Protein AF-A0A0F9RAJ8-F1 (afdb_monomer)

Solvent-accessible surface area (backbone atoms only — not comparable to full-atom values): 4876 Å² total; per-residue (Å²): 117,64,59,68,62,54,12,50,50,44,19,51,52,24,43,44,52,36,65,38,74,87,34,44,69,58,40,61,72,30,47,87,40,74,65,57,23,52,35,41,64,28,36,67,56,33,26,54,66,50,20,52,59,48,22,70,76,55,46,59,103,42,70,68,59,22,52,52,46,21,55,53,27,32,52,50,13,45,50,51,39,51,52,51,52,53,52,52,54,55,63,77,76,108

Mean predicted aligned error: 4.42 Å

Sequence (94 aa):
MNLIIVSLAIATFSTTICLSSLFRPIRVLLEPVPVLGKLSRCPYCLNHYLAIPASCIFGVDNLIYTIVNAFAIVAMASIFGYMLLKYLDLLENV

Radius of gyration: 14.37 Å; Cα contacts (8 Å, |Δi|>4): 91; chains: 1; bounding box: 46×17×35 Å

Organism: NCBI:txid412755

Structure (mmCIF, N/CA/C/O backbone):
data_AF-A0A0F9RAJ8-F1
#
_entry.id   AF-A0A0F9RAJ8-F1
#
loop_
_atom_site.group_PDB
_atom_site.id
_atom_site.type_symbol
_atom_site.label_atom_id
_atom_site.label_alt_id
_atom_site.label_comp_id
_atom_site.label_asym_id
_atom_site.label_entity_id
_atom_site.label_seq_id
_atom_site.pdbx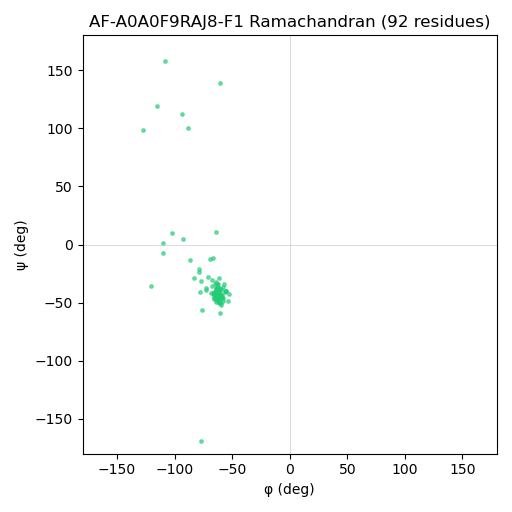_PDB_ins_code
_atom_site.Cartn_x
_atom_site.Cartn_y
_atom_site.Cartn_z
_atom_site.occupancy
_atom_site.B_iso_or_equiv
_atom_site.auth_seq_id
_atom_site.auth_comp_id
_atom_site.auth_asym_id
_atom_site.auth_atom_id
_atom_site.pdbx_PDB_model_num
ATOM 1 N N . MET A 1 1 ? 5.853 -8.130 -15.805 1.00 71.19 1 MET A N 1
ATOM 2 C CA . MET A 1 1 ? 4.977 -7.828 -14.650 1.00 71.19 1 MET A CA 1
ATOM 3 C C . MET A 1 1 ? 3.617 -7.361 -15.150 1.00 71.19 1 MET A C 1
ATOM 5 O O . MET A 1 1 ? 3.581 -6.483 -16.001 1.00 71.19 1 MET A O 1
ATOM 9 N N . ASN A 1 2 ? 2.513 -7.922 -14.643 1.00 87.56 2 ASN A N 1
ATOM 10 C CA . ASN A 1 2 ? 1.178 -7.395 -14.937 1.00 87.56 2 ASN A CA 1
ATOM 11 C C . ASN A 1 2 ? 0.827 -6.307 -13.909 1.00 87.56 2 ASN A C 1
ATOM 13 O O . ASN A 1 2 ? 0.467 -6.617 -12.773 1.00 87.56 2 ASN A O 1
ATOM 17 N N . LEU A 1 3 ? 0.971 -5.041 -14.311 1.00 87.12 3 LEU A N 1
ATOM 18 C CA . LEU A 1 3 ? 0.775 -3.876 -13.441 1.00 87.12 3 LEU A CA 1
ATOM 19 C C . LEU A 1 3 ? -0.624 -3.847 -12.811 1.00 87.12 3 LEU A C 1
ATOM 21 O O . LEU A 1 3 ? -0.761 -3.452 -11.659 1.00 87.12 3 LEU A O 1
ATOM 25 N N . ILE A 1 4 ? -1.647 -4.318 -13.529 1.00 92.19 4 ILE A N 1
ATOM 26 C CA . ILE A 1 4 ? -3.032 -4.340 -13.041 1.00 92.19 4 ILE A CA 1
ATOM 27 C C . ILE A 1 4 ? -3.146 -5.246 -11.813 1.00 92.19 4 ILE A C 1
ATOM 29 O O . ILE A 1 4 ? -3.698 -4.837 -10.794 1.00 92.19 4 ILE A O 1
ATOM 33 N N . ILE A 1 5 ? -2.583 -6.455 -11.890 1.00 92.75 5 ILE A N 1
ATOM 34 C CA . ILE A 1 5 ? -2.630 -7.434 -10.795 1.00 92.75 5 ILE A CA 1
ATOM 35 C C . ILE A 1 5 ? -1.875 -6.902 -9.574 1.00 92.75 5 ILE A C 1
ATOM 37 O O . ILE A 1 5 ? -2.384 -6.979 -8.457 1.00 92.75 5 ILE A O 1
ATOM 41 N N . VAL A 1 6 ? -0.690 -6.319 -9.780 1.00 93.12 6 VAL A N 1
ATOM 42 C CA . VAL A 1 6 ? 0.121 -5.762 -8.685 1.00 93.12 6 VAL A CA 1
ATOM 43 C C . VAL A 1 6 ? -0.593 -4.589 -8.014 1.00 93.12 6 VAL A C 1
ATOM 45 O O . VAL A 1 6 ? -0.681 -4.545 -6.789 1.00 93.12 6 VAL A O 1
ATOM 48 N N . SER A 1 7 ? -1.165 -3.671 -8.791 1.00 94.69 7 SER A N 1
ATOM 49 C CA . SER A 1 7 ? -1.936 -2.548 -8.254 1.00 94.69 7 SER A CA 1
ATOM 50 C C . SER A 1 7 ? -3.185 -2.987 -7.509 1.00 94.69 7 SER A C 1
ATOM 52 O O . SER A 1 7 ? -3.490 -2.416 -6.465 1.00 94.69 7 SER A O 1
ATOM 54 N N . LEU A 1 8 ? -3.897 -3.999 -8.006 1.00 94.31 8 LEU A N 1
ATOM 55 C CA . LEU A 1 8 ? -5.073 -4.536 -7.330 1.00 94.31 8 LEU A CA 1
ATOM 56 C C . LEU A 1 8 ? -4.695 -5.206 -6.006 1.00 94.31 8 LEU A C 1
ATOM 58 O O . LEU A 1 8 ? -5.356 -4.978 -4.992 1.00 94.31 8 LEU A O 1
ATOM 62 N N . ALA A 1 9 ? -3.610 -5.983 -5.994 1.00 94.00 9 ALA A N 1
ATOM 63 C CA . ALA A 1 9 ? -3.080 -6.583 -4.778 1.00 94.00 9 ALA A CA 1
ATOM 64 C C . ALA A 1 9 ? -2.702 -5.501 -3.758 1.00 94.00 9 ALA A C 1
ATOM 66 O O . ALA A 1 9 ? -3.171 -5.549 -2.625 1.00 94.00 9 ALA A O 1
ATOM 67 N N . ILE A 1 10 ? -1.934 -4.485 -4.164 1.00 95.12 10 ILE A N 1
ATOM 68 C CA . ILE A 1 10 ? -1.535 -3.379 -3.281 1.00 95.12 10 ILE A CA 1
ATOM 69 C C . ILE A 1 10 ? -2.757 -2.623 -2.756 1.00 95.12 10 ILE A C 1
ATOM 71 O O . ILE A 1 10 ? -2.847 -2.392 -1.555 1.00 95.12 10 ILE A O 1
ATOM 75 N N . ALA A 1 11 ? -3.731 -2.302 -3.611 1.00 95.06 11 ALA A N 1
ATOM 76 C CA . ALA A 1 11 ? -4.964 -1.645 -3.186 1.00 95.06 11 ALA A CA 1
ATOM 77 C C . ALA A 1 11 ? -5.719 -2.476 -2.141 1.00 95.06 11 ALA A C 1
ATOM 79 O O . ALA A 1 11 ? -6.144 -1.946 -1.114 1.00 95.06 11 ALA A O 1
ATOM 80 N N . THR A 1 12 ? -5.849 -3.782 -2.381 1.00 93.38 12 THR A N 1
ATOM 81 C CA . THR A 1 12 ? -6.547 -4.719 -1.492 1.00 93.38 12 THR A CA 1
ATOM 82 C C . THR A 1 12 ? -5.823 -4.851 -0.156 1.00 93.38 12 THR A C 1
ATOM 84 O O . THR A 1 12 ? -6.446 -4.729 0.895 1.00 93.38 12 THR A O 1
ATOM 87 N N . PHE A 1 13 ? -4.501 -5.037 -0.166 1.00 93.50 13 PHE A N 1
ATOM 88 C CA . PHE A 1 13 ? -3.699 -5.109 1.055 1.00 93.50 13 PHE A CA 1
ATOM 89 C C . PHE A 1 13 ? -3.773 -3.811 1.854 1.00 93.50 13 PHE A C 1
ATOM 91 O O . PHE A 1 13 ? -4.055 -3.848 3.052 1.00 93.50 13 PHE A O 1
ATOM 98 N N . SER A 1 14 ? -3.577 -2.664 1.203 1.00 94.81 14 SER A N 1
ATOM 99 C CA . SER A 1 14 ? -3.594 -1.371 1.880 1.00 94.81 14 SER A CA 1
ATOM 100 C C . SER A 1 14 ? -4.954 -1.061 2.493 1.00 94.81 14 SER A C 1
ATOM 102 O O . SER A 1 14 ? -5.030 -0.661 3.651 1.00 94.81 14 SER A O 1
ATOM 104 N N . THR A 1 15 ? -6.043 -1.276 1.751 1.00 92.31 15 THR A N 1
ATOM 105 C CA . THR A 1 15 ? -7.404 -1.068 2.272 1.00 92.31 15 THR A CA 1
ATOM 106 C C . THR A 1 15 ? -7.722 -2.037 3.407 1.00 92.31 15 THR A C 1
ATOM 108 O O . THR A 1 15 ? -8.223 -1.607 4.443 1.00 92.31 15 THR A O 1
ATOM 111 N N . THR A 1 16 ? -7.350 -3.312 3.276 1.00 92.06 16 THR A N 1
ATOM 112 C CA . THR A 1 16 ? -7.571 -4.322 4.320 1.00 92.06 16 THR A CA 1
ATOM 113 C C . THR A 1 16 ? -6.838 -3.960 5.608 1.00 92.06 16 THR A C 1
ATOM 115 O O . THR A 1 16 ? -7.461 -3.918 6.667 1.00 92.06 16 THR A O 1
ATOM 118 N N . ILE A 1 17 ? -5.543 -3.639 5.538 1.00 92.25 17 ILE A N 1
ATOM 119 C CA . ILE A 1 17 ? -4.750 -3.259 6.716 1.00 92.25 17 ILE A CA 1
ATOM 120 C C . ILE A 1 17 ? -5.317 -1.991 7.361 1.00 92.25 17 ILE A C 1
ATOM 122 O O . ILE A 1 17 ? -5.446 -1.912 8.585 1.00 92.25 17 ILE A O 1
ATOM 126 N N . CYS A 1 18 ? -5.671 -0.997 6.545 1.00 91.81 18 CYS A N 1
ATOM 127 C CA . CYS A 1 18 ? -6.077 0.306 7.049 1.00 91.81 18 CYS A CA 1
ATOM 128 C C . CYS A 1 18 ? -7.511 0.370 7.560 1.00 91.81 18 CYS A C 1
ATOM 130 O O . CYS A 1 18 ? -7.790 1.255 8.366 1.00 91.81 18 CYS A O 1
ATOM 132 N N . LEU A 1 19 ? -8.412 -0.509 7.116 1.00 89.62 19 LEU A N 1
ATOM 133 C CA . LEU A 1 19 ? -9.846 -0.386 7.401 1.00 89.62 19 LEU A CA 1
ATOM 134 C C . LEU A 1 19 ? -10.409 -1.584 8.157 1.00 89.62 19 LEU A C 1
ATOM 136 O O . LEU A 1 19 ? -11.232 -1.389 9.051 1.00 89.62 19 LEU A O 1
ATOM 140 N N . SER A 1 20 ? -9.924 -2.798 7.887 1.00 90.94 20 SER A N 1
ATOM 141 C CA . SER A 1 20 ? -10.465 -4.004 8.514 1.00 90.94 20 SER A CA 1
ATOM 142 C C . SER A 1 20 ? -10.327 -3.972 10.039 1.00 90.94 20 SER A C 1
ATOM 144 O O . SER A 1 20 ? -9.296 -3.577 10.603 1.00 90.94 20 SER A O 1
ATOM 146 N N . SER A 1 21 ? -11.374 -4.433 10.724 1.00 91.00 21 SER A N 1
ATOM 147 C CA . SER A 1 21 ? -11.388 -4.613 12.177 1.00 91.00 21 SER A CA 1
ATOM 148 C C . SER A 1 21 ? -10.333 -5.622 12.639 1.00 91.00 21 SER A C 1
ATOM 150 O O . SER A 1 21 ? -9.768 -5.450 13.718 1.00 91.00 21 SER A O 1
ATOM 152 N N . LEU A 1 22 ? -9.987 -6.596 11.787 1.00 92.75 22 LEU A N 1
ATOM 153 C CA . LEU A 1 22 ? -8.967 -7.610 12.056 1.00 92.75 22 LEU A CA 1
ATOM 154 C C . LEU A 1 22 ? -7.593 -6.992 12.362 1.00 92.75 22 LEU A C 1
ATOM 156 O O . LEU A 1 22 ? -6.878 -7.465 13.240 1.00 92.75 22 LEU A O 1
ATOM 160 N N . PHE A 1 23 ? -7.243 -5.895 11.685 1.00 92.38 23 PHE A N 1
ATOM 161 C CA . PHE A 1 23 ? -5.955 -5.212 11.842 1.00 92.38 23 PHE A CA 1
ATOM 162 C C . PHE A 1 23 ? -5.987 -4.076 12.875 1.00 92.38 23 PHE A C 1
ATOM 164 O O . PHE A 1 23 ? -4.991 -3.379 13.068 1.00 92.38 23 PHE A O 1
ATOM 171 N N . ARG A 1 24 ? -7.106 -3.875 13.585 1.00 91.88 24 ARG A N 1
ATOM 172 C CA . ARG A 1 24 ? -7.215 -2.874 14.659 1.00 91.88 24 ARG A CA 1
ATOM 173 C C . ARG A 1 24 ? -6.126 -2.993 15.743 1.00 91.88 24 ARG A C 1
ATOM 175 O O . ARG A 1 24 ? -5.533 -1.957 16.035 1.00 91.88 24 ARG A O 1
ATOM 182 N N . PRO A 1 25 ? -5.813 -4.173 16.324 1.00 92.94 25 PRO A N 1
ATOM 183 C CA . PRO A 1 25 ? -4.784 -4.262 17.365 1.00 92.94 25 PRO A CA 1
ATOM 184 C C . PRO A 1 25 ? -3.403 -3.834 16.855 1.00 92.94 25 PRO A C 1
ATOM 186 O O . PRO A 1 25 ? -2.676 -3.134 17.555 1.00 92.94 25 PRO A O 1
ATOM 189 N N . ILE A 1 26 ? -3.077 -4.168 15.604 1.00 90.81 26 ILE A N 1
ATOM 190 C CA . ILE A 1 26 ? -1.823 -3.759 14.961 1.00 90.81 26 ILE A CA 1
ATOM 191 C C . ILE A 1 26 ? -1.793 -2.237 14.768 1.00 90.81 26 ILE A C 1
ATOM 193 O O . ILE A 1 26 ? -0.801 -1.598 15.101 1.00 90.81 26 ILE A O 1
ATOM 197 N N . ARG A 1 27 ? -2.890 -1.628 14.297 1.00 92.12 27 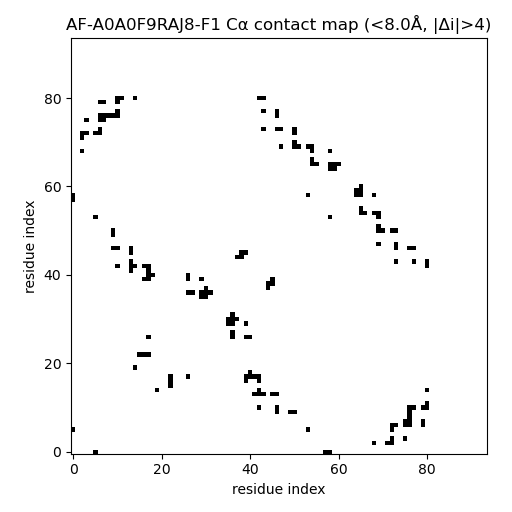ARG A N 1
ATOM 198 C CA . ARG A 1 27 ? -2.990 -0.166 14.133 1.00 92.12 27 ARG A CA 1
ATOM 199 C C . ARG A 1 27 ? -2.807 0.592 15.452 1.00 92.12 27 ARG A C 1
ATOM 201 O O . ARG A 1 27 ? -2.175 1.642 15.454 1.00 92.12 27 ARG A O 1
ATOM 208 N N . VAL A 1 28 ? -3.338 0.066 16.557 1.00 92.81 28 VAL A N 1
ATOM 209 C CA . VAL A 1 28 ? -3.159 0.650 17.901 1.00 92.81 28 VAL A CA 1
ATOM 210 C C . VAL A 1 28 ? -1.707 0.513 18.367 1.00 92.81 28 VAL A C 1
ATOM 212 O O . VAL A 1 28 ? -1.137 1.472 18.873 1.00 92.81 28 VAL A O 1
ATOM 215 N N . LEU A 1 29 ? -1.075 -0.642 18.136 1.00 93.69 29 LEU A N 1
ATOM 216 C CA . LEU A 1 29 ? 0.334 -0.857 18.481 1.00 93.69 29 LEU A CA 1
ATOM 217 C C . LEU A 1 29 ? 1.282 0.076 17.707 1.00 93.69 29 LEU A C 1
ATOM 219 O O . LEU A 1 29 ? 2.314 0.483 18.234 1.00 93.69 29 LEU A O 1
ATOM 223 N N . LEU A 1 30 ? 0.939 0.413 16.460 1.00 91.94 30 LEU A N 1
ATOM 224 C CA . LEU A 1 30 ? 1.744 1.269 15.583 1.00 91.94 30 LEU A CA 1
ATOM 225 C C . LEU A 1 30 ? 1.482 2.771 15.762 1.00 91.94 30 LEU A C 1
ATOM 227 O O . LEU A 1 30 ? 2.273 3.581 15.283 1.00 91.94 30 LEU A O 1
ATOM 231 N N . GLU A 1 31 ? 0.407 3.156 16.453 1.00 91.06 31 GLU A N 1
ATOM 232 C CA . GLU A 1 31 ? 0.035 4.551 16.709 1.00 91.06 31 GLU A CA 1
ATOM 233 C C . GLU A 1 31 ? 1.140 5.430 17.330 1.00 91.06 31 GLU A C 1
ATOM 235 O O . GLU A 1 31 ? 1.313 6.550 16.843 1.00 91.06 31 GLU A O 1
ATOM 240 N N . PRO A 1 32 ? 1.931 4.979 18.328 1.00 93.44 32 PRO A N 1
ATOM 241 C CA . PRO A 1 32 ? 2.988 5.810 18.909 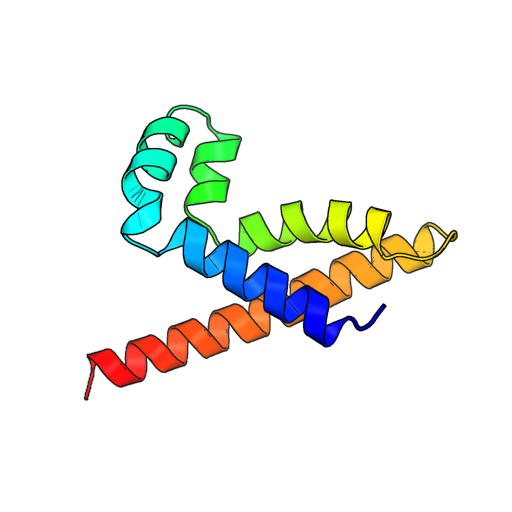1.00 93.44 32 PRO A CA 1
ATOM 242 C C . PRO A 1 32 ? 4.168 6.061 17.959 1.00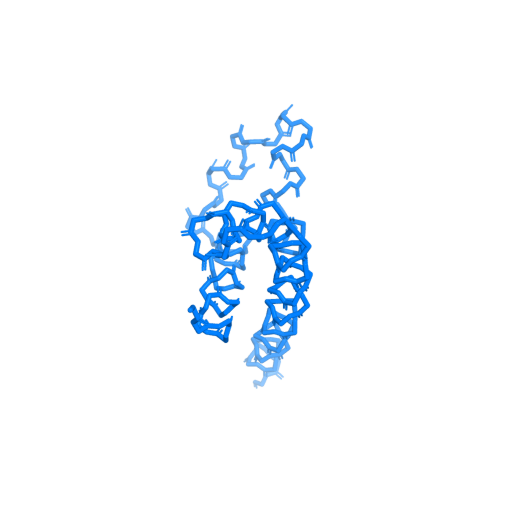 93.44 32 PRO A C 1
ATOM 244 O O . PRO A 1 32 ? 4.994 6.928 18.236 1.00 93.44 32 PRO A O 1
ATOM 247 N N . VAL A 1 33 ? 4.272 5.330 16.842 1.00 92.50 33 VAL A N 1
ATOM 248 C CA . VAL A 1 33 ? 5.335 5.534 15.853 1.00 92.50 33 VAL A CA 1
ATOM 249 C C . VAL A 1 33 ? 4.822 6.482 14.760 1.00 92.50 33 VAL A C 1
ATOM 251 O O . VAL A 1 33 ? 3.971 6.075 13.971 1.00 92.50 33 VAL A O 1
ATOM 254 N N . PRO A 1 34 ? 5.346 7.718 14.627 1.00 85.75 34 PRO A N 1
ATOM 255 C CA . PRO A 1 34 ? 4.724 8.763 13.802 1.00 85.75 34 PRO A CA 1
ATOM 256 C C . PRO A 1 34 ? 4.489 8.366 12.340 1.00 85.75 34 PRO A C 1
ATOM 258 O O . PRO A 1 34 ? 3.448 8.661 11.752 1.00 85.75 34 PRO A O 1
ATOM 261 N N . VAL A 1 35 ? 5.463 7.671 11.749 1.00 87.69 35 VAL A N 1
ATOM 262 C CA . VAL A 1 35 ? 5.404 7.234 10.352 1.00 87.69 35 VAL A CA 1
ATOM 263 C C . VAL A 1 35 ? 4.468 6.031 10.221 1.00 87.69 35 VAL A C 1
ATOM 265 O O . VAL A 1 35 ? 3.482 6.100 9.493 1.00 87.69 35 VAL A O 1
ATOM 268 N N . LEU A 1 36 ? 4.713 4.952 10.971 1.00 87.56 36 LEU A N 1
ATOM 269 C CA . LEU A 1 36 ? 3.934 3.711 10.872 1.00 87.56 36 LEU A CA 1
ATOM 270 C C . LEU A 1 36 ? 2.467 3.892 11.284 1.00 87.56 36 LEU A C 1
ATOM 272 O O . LEU A 1 36 ? 1.581 3.360 10.615 1.00 87.56 36 LEU A O 1
ATOM 276 N N . GLY A 1 37 ? 2.195 4.693 12.313 1.00 86.31 37 GLY A N 1
ATOM 277 C CA . GLY A 1 37 ? 0.844 5.055 12.729 1.00 86.31 37 GLY A CA 1
ATOM 278 C C . GLY A 1 37 ? 0.074 5.734 11.597 1.00 86.31 37 GLY A C 1
ATOM 279 O O . GLY A 1 37 ? -1.040 5.317 11.273 1.00 86.31 37 GLY A O 1
ATOM 280 N N . LYS A 1 38 ? 0.698 6.702 10.910 1.00 87.44 38 LYS A N 1
ATOM 281 C CA . LYS A 1 38 ? 0.097 7.387 9.756 1.00 87.44 38 LYS A CA 1
ATOM 282 C C . LYS A 1 38 ? -0.116 6.449 8.564 1.00 87.44 38 LYS A C 1
ATOM 284 O O . LYS A 1 38 ? -1.187 6.488 7.959 1.00 87.44 38 LYS A O 1
ATOM 289 N N . LEU A 1 39 ? 0.853 5.583 8.245 1.00 89.81 39 LEU A N 1
ATOM 290 C CA . LEU A 1 39 ? 0.71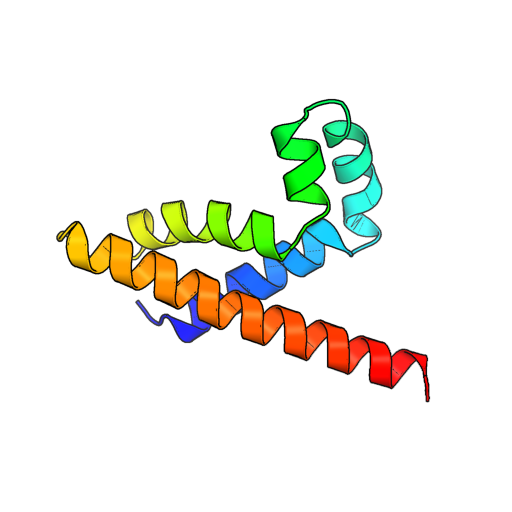4 4.592 7.165 1.00 89.81 39 LEU A CA 1
ATOM 291 C C . LEU A 1 39 ? -0.437 3.624 7.442 1.00 89.81 39 LEU A C 1
ATOM 293 O O . LEU A 1 39 ? -1.256 3.374 6.566 1.00 89.81 39 LEU A O 1
ATOM 297 N N . SER A 1 40 ? -0.530 3.120 8.672 1.00 89.62 40 SER A N 1
ATOM 298 C CA . SER A 1 40 ? -1.523 2.115 9.056 1.00 89.62 40 SER A CA 1
ATOM 299 C C . SER A 1 40 ? -2.970 2.627 9.024 1.00 89.62 40 SER A C 1
ATOM 301 O O . SER A 1 40 ? -3.900 1.829 9.077 1.00 89.62 40 SER A O 1
ATOM 303 N N . ARG A 1 41 ? -3.183 3.942 8.892 1.00 89.69 41 ARG A N 1
ATOM 304 C CA . ARG A 1 41 ? -4.506 4.588 8.824 1.00 89.69 41 ARG A CA 1
ATOM 305 C C . ARG A 1 41 ? -4.852 5.152 7.447 1.00 89.69 41 ARG A C 1
ATOM 307 O O . ARG A 1 41 ? -5.974 5.601 7.244 1.00 89.69 41 ARG A O 1
ATOM 314 N N . CYS A 1 42 ? -3.908 5.151 6.511 1.00 91.00 42 CYS A N 1
ATOM 315 C CA . CYS A 1 42 ? -4.044 5.825 5.226 1.00 91.00 42 CYS A CA 1
ATOM 316 C C . CYS A 1 42 ? -3.731 4.841 4.085 1.00 91.00 42 CYS A C 1
ATOM 318 O O . CYS A 1 42 ? -2.555 4.676 3.744 1.00 91.00 42 CYS A O 1
ATOM 320 N N . PRO A 1 43 ? -4.754 4.234 3.444 1.00 92.06 43 PRO A N 1
ATOM 321 C CA . PRO A 1 43 ? -4.546 3.289 2.345 1.00 92.06 43 PRO A CA 1
ATOM 322 C C . PRO A 1 43 ? -3.713 3.887 1.204 1.00 92.06 43 PRO A C 1
ATOM 324 O O . PRO A 1 43 ? -2.823 3.236 0.667 1.00 92.06 43 PRO A O 1
ATOM 327 N N . TYR A 1 44 ? -3.951 5.160 0.871 1.00 90.44 44 TYR A N 1
ATOM 328 C CA . TYR A 1 44 ? -3.195 5.887 -0.152 1.00 90.44 44 TYR A CA 1
ATOM 329 C C . TYR A 1 44 ? -1.709 6.027 0.203 1.00 90.44 44 TYR A C 1
ATOM 331 O O . TYR A 1 44 ? -0.833 5.817 -0.637 1.0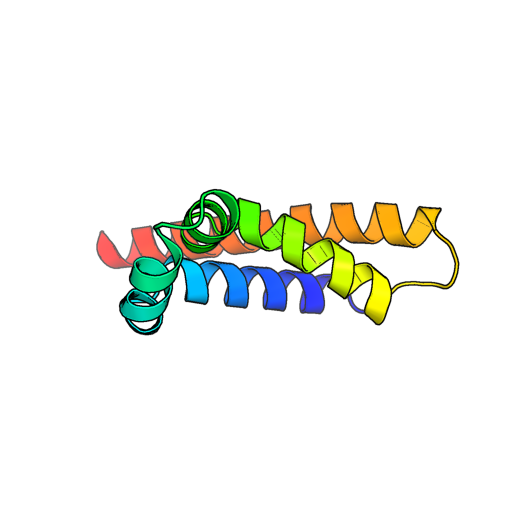0 90.44 44 TYR A O 1
ATOM 339 N N . CYS A 1 45 ? -1.418 6.354 1.462 1.00 92.06 45 CYS A N 1
ATOM 340 C CA . CYS A 1 45 ? -0.056 6.468 1.957 1.00 92.06 45 CYS A CA 1
ATOM 341 C C . CYS A 1 45 ? 0.625 5.100 1.888 1.00 92.06 45 CYS A C 1
ATOM 343 O O . CYS A 1 45 ? 1.719 4.987 1.349 1.00 92.06 45 CYS A O 1
ATOM 345 N N . LEU A 1 46 ? -0.050 4.046 2.349 1.00 92.88 46 LEU A N 1
ATOM 346 C CA . LEU A 1 46 ? 0.478 2.688 2.312 1.00 92.88 46 LEU A CA 1
ATOM 347 C C . LEU A 1 46 ? 0.731 2.198 0.872 1.00 92.88 46 LEU A C 1
ATOM 349 O O . LEU A 1 46 ? 1.775 1.600 0.622 1.00 92.88 46 LEU A O 1
ATOM 353 N N . ASN A 1 47 ? -0.119 2.560 -0.098 1.00 93.81 47 ASN A N 1
ATOM 354 C CA . ASN A 1 47 ? 0.121 2.283 -1.521 1.00 93.81 47 ASN A CA 1
ATOM 355 C C . ASN A 1 47 ? 1.465 2.845 -2.016 1.00 93.81 47 ASN A C 1
ATOM 357 O O . ASN A 1 47 ? 2.155 2.162 -2.767 1.00 93.81 47 ASN A O 1
ATOM 361 N N . HIS A 1 48 ? 1.865 4.052 -1.590 1.00 91.50 48 HIS A N 1
ATOM 362 C CA . HIS A 1 48 ? 3.154 4.646 -1.985 1.00 91.50 48 HIS A CA 1
ATOM 363 C C . HIS A 1 48 ? 4.332 3.828 -1.464 1.00 91.50 48 HIS A C 1
ATOM 365 O O . HIS A 1 48 ? 5.271 3.538 -2.204 1.00 91.50 48 HIS A O 1
ATOM 371 N N . TYR A 1 49 ? 4.261 3.424 -0.196 1.00 92.00 49 TYR A N 1
ATOM 372 C CA . TYR A 1 49 ? 5.320 2.644 0.435 1.00 92.00 49 TYR A CA 1
ATOM 373 C C . TYR A 1 49 ? 5.394 1.211 -0.089 1.00 92.00 49 TYR A C 1
ATOM 375 O O . TYR A 1 49 ? 6.480 0.645 -0.093 1.00 92.00 49 TYR A O 1
ATOM 383 N N . LEU A 1 50 ? 4.281 0.633 -0.553 1.00 92.69 50 LEU A N 1
ATOM 384 C CA . LEU A 1 50 ? 4.257 -0.701 -1.159 1.00 92.69 50 LEU A CA 1
ATOM 385 C C . LEU A 1 50 ? 4.633 -0.694 -2.647 1.00 92.69 50 LEU A C 1
ATOM 387 O O . LEU A 1 50 ? 5.197 -1.672 -3.133 1.00 92.69 50 LEU A O 1
ATOM 391 N N . ALA A 1 51 ? 4.380 0.398 -3.371 1.00 92.50 51 ALA A N 1
ATOM 392 C CA . ALA A 1 51 ? 4.710 0.494 -4.791 1.00 92.50 51 ALA A CA 1
ATOM 393 C C . ALA A 1 51 ? 6.222 0.497 -5.054 1.00 92.50 51 ALA A C 1
ATOM 395 O O . ALA A 1 51 ? 6.661 -0.095 -6.033 1.00 92.50 51 ALA A O 1
ATOM 396 N N . ILE A 1 52 ? 7.025 1.110 -4.178 1.00 87.62 52 ILE A N 1
ATOM 397 C CA . ILE A 1 52 ? 8.492 1.133 -4.308 1.00 87.62 52 ILE A CA 1
ATOM 398 C C . ILE A 1 52 ? 9.092 -0.287 -4.274 1.00 87.62 52 ILE A C 1
ATOM 400 O O . ILE A 1 52 ? 9.718 -0.678 -5.260 1.00 87.62 52 ILE A O 1
ATOM 404 N N . PRO A 1 53 ? 8.904 -1.098 -3.211 1.00 89.75 53 PRO A N 1
ATOM 405 C CA . PRO A 1 53 ? 9.436 -2.455 -3.176 1.00 89.75 53 PRO A CA 1
ATOM 406 C C . PRO A 1 53 ? 8.795 -3.350 -4.239 1.00 89.75 53 PRO A C 1
ATOM 408 O O . PRO A 1 53 ? 9.498 -4.174 -4.818 1.00 89.75 53 PRO A O 1
ATOM 411 N N . ALA A 1 54 ? 7.509 -3.171 -4.565 1.00 90.12 54 ALA A N 1
ATOM 412 C CA . ALA A 1 54 ? 6.882 -3.915 -5.656 1.00 90.12 54 ALA A CA 1
ATOM 413 C C . ALA A 1 54 ? 7.563 -3.631 -7.004 1.00 90.12 54 ALA A C 1
ATOM 415 O O . ALA A 1 54 ? 7.873 -4.563 -7.742 1.00 90.12 54 ALA A O 1
ATOM 416 N N . SER A 1 55 ? 7.874 -2.368 -7.296 1.00 88.69 55 SER A N 1
ATOM 417 C CA . SER A 1 55 ? 8.628 -1.996 -8.492 1.00 88.69 55 SER A CA 1
ATOM 418 C C . SER A 1 55 ? 10.072 -2.488 -8.462 1.00 88.69 55 SER 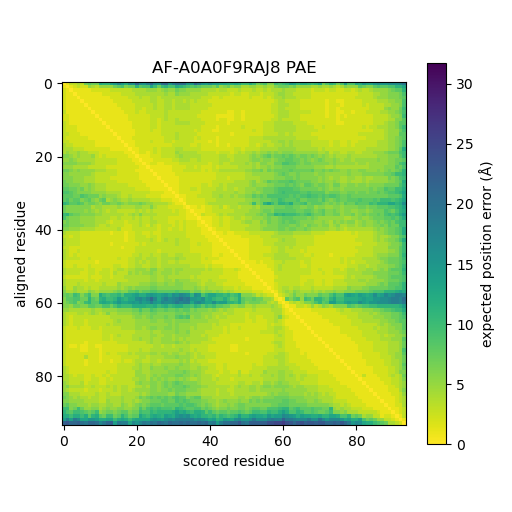A C 1
ATOM 420 O O . SER A 1 55 ? 10.603 -2.795 -9.518 1.00 88.69 55 SER A O 1
ATOM 422 N N . CYS A 1 56 ? 10.719 -2.613 -7.301 1.00 86.38 56 CYS A N 1
ATOM 423 C CA . CYS A 1 56 ? 12.065 -3.191 -7.227 1.00 86.38 56 CYS A CA 1
ATOM 424 C C . CYS A 1 56 ? 12.071 -4.713 -7.443 1.00 86.38 56 CYS A C 1
ATOM 426 O O . CYS A 1 56 ? 12.986 -5.232 -8.069 1.00 86.38 56 CYS A O 1
ATOM 428 N N . ILE A 1 57 ? 11.064 -5.429 -6.933 1.00 87.75 57 ILE A N 1
ATOM 429 C CA . ILE A 1 57 ? 10.978 -6.898 -7.029 1.00 87.75 57 ILE A CA 1
ATOM 430 C C . ILE A 1 57 ? 10.506 -7.338 -8.418 1.00 87.75 57 ILE A C 1
ATOM 432 O O . ILE A 1 57 ? 10.998 -8.321 -8.963 1.00 87.75 57 ILE A O 1
ATOM 436 N N . PHE A 1 58 ? 9.525 -6.629 -8.979 1.00 83.31 58 PHE A N 1
ATOM 437 C CA . PHE A 1 58 ? 8.855 -7.012 -10.224 1.00 83.31 58 PHE A CA 1
ATOM 438 C C . PHE A 1 58 ? 9.188 -6.090 -11.408 1.00 83.31 58 PHE A C 1
ATOM 440 O O . PHE A 1 58 ? 8.628 -6.260 -12.497 1.00 83.31 58 PHE A O 1
ATOM 447 N N . GLY A 1 59 ? 10.045 -5.090 -11.199 1.00 72.75 59 GLY A N 1
ATOM 448 C CA . GLY A 1 59 ? 10.461 -4.135 -12.220 1.00 72.75 59 GLY A CA 1
ATOM 449 C C . GLY A 1 59 ? 11.489 -4.684 -13.198 1.00 72.75 59 GLY A C 1
ATOM 450 O O . GLY A 1 59 ? 11.751 -5.880 -13.279 1.00 72.75 59 GLY A O 1
ATOM 451 N N . VAL A 1 60 ? 12.032 -3.766 -13.986 1.00 74.62 60 VAL A N 1
ATOM 452 C CA . VAL A 1 60 ? 13.009 -4.030 -15.047 1.00 74.62 60 VAL A CA 1
ATOM 453 C C . VAL A 1 60 ? 14.368 -3.507 -14.580 1.00 74.62 60 VAL A C 1
ATOM 455 O O . VAL A 1 60 ? 14.405 -2.575 -13.778 1.00 74.62 60 VAL A O 1
ATOM 458 N N . ASP A 1 61 ? 15.474 -4.003 -15.141 1.00 80.19 61 ASP A N 1
ATOM 459 C CA . ASP A 1 61 ? 16.852 -3.591 -14.788 1.00 80.19 61 ASP A CA 1
ATOM 460 C C . ASP A 1 61 ? 17.190 -2.114 -15.110 1.00 80.19 61 ASP A C 1
ATOM 462 O O . ASP A 1 61 ? 18.341 -1.685 -15.053 1.00 80.19 61 ASP A O 1
ATOM 466 N N . ASN A 1 62 ? 16.190 -1.302 -15.459 1.00 88.00 62 ASN A N 1
ATOM 467 C CA . ASN A 1 62 ? 16.330 0.107 -15.774 1.00 88.00 62 ASN A CA 1
ATOM 468 C C . ASN A 1 62 ? 15.590 0.976 -14.747 1.00 88.00 62 ASN A C 1
ATOM 470 O O . ASN A 1 62 ? 14.364 0.928 -14.622 1.00 88.00 62 ASN A O 1
ATOM 474 N N . LEU A 1 63 ? 16.354 1.836 -14.068 1.00 87.69 63 LEU A N 1
ATOM 475 C CA . LEU A 1 63 ? 15.879 2.714 -12.999 1.00 87.69 63 LEU A CA 1
ATOM 476 C C . LEU A 1 63 ? 14.708 3.616 -13.421 1.00 87.69 63 LEU A C 1
ATOM 478 O O . LEU A 1 63 ? 13.768 3.795 -12.648 1.00 87.69 63 LEU A O 1
ATOM 482 N N . ILE A 1 64 ? 14.732 4.163 -14.640 1.00 89.62 64 ILE A N 1
ATOM 483 C CA . ILE A 1 64 ? 13.674 5.059 -15.129 1.00 89.62 64 ILE A CA 1
ATOM 484 C C . ILE A 1 64 ? 12.360 4.287 -15.256 1.00 89.62 64 ILE A C 1
ATOM 486 O O . ILE A 1 64 ? 11.325 4.746 -14.774 1.00 89.62 64 ILE A O 1
ATOM 490 N N . TYR A 1 65 ? 12.400 3.086 -15.836 1.00 87.38 65 TYR A N 1
ATOM 491 C CA . TYR A 1 65 ? 11.214 2.237 -15.950 1.00 87.38 65 TYR A CA 1
ATOM 492 C C . TYR A 1 65 ? 10.682 1.807 -14.581 1.00 87.38 65 TYR A C 1
ATOM 494 O O . TYR A 1 65 ? 9.470 1.779 -14.381 1.00 87.38 65 TYR A O 1
ATOM 502 N N . THR A 1 66 ? 11.558 1.534 -13.615 1.00 88.38 66 THR A N 1
ATOM 503 C CA . THR A 1 66 ? 11.169 1.212 -12.233 1.00 88.38 66 THR A CA 1
ATOM 504 C C . THR A 1 66 ? 10.429 2.370 -11.560 1.00 88.38 66 THR A C 1
ATOM 506 O O . THR A 1 66 ? 9.391 2.152 -10.931 1.00 88.38 66 THR A O 1
ATOM 509 N N . ILE A 1 67 ? 10.899 3.607 -11.749 1.00 89.75 67 ILE A N 1
ATOM 510 C CA . ILE A 1 67 ? 10.229 4.811 -11.237 1.00 89.75 67 ILE A CA 1
ATOM 511 C C . ILE A 1 67 ? 8.855 4.987 -11.896 1.00 89.75 67 ILE A C 1
ATOM 513 O O . ILE A 1 67 ? 7.856 5.147 -11.196 1.00 89.75 67 ILE A O 1
ATOM 517 N N . VAL A 1 68 ? 8.779 4.907 -13.229 1.00 91.19 68 VAL A N 1
ATOM 518 C CA . VAL A 1 68 ? 7.511 5.035 -13.973 1.00 91.19 68 VAL A CA 1
ATOM 519 C C . VAL A 1 68 ? 6.509 3.963 -13.539 1.00 91.19 68 VAL A C 1
ATOM 521 O O . VAL A 1 68 ? 5.346 4.273 -13.279 1.00 91.19 68 VAL A O 1
ATOM 524 N N . ASN A 1 69 ? 6.962 2.718 -13.380 1.00 91.00 69 ASN A N 1
ATOM 525 C CA . ASN A 1 69 ? 6.130 1.625 -12.889 1.00 91.00 69 ASN A CA 1
ATOM 526 C C . ASN A 1 69 ? 5.626 1.886 -11.468 1.00 91.00 69 ASN A C 1
ATOM 528 O O . ASN A 1 69 ? 4.455 1.639 -11.202 1.00 91.00 69 ASN A O 1
ATOM 532 N N . ALA A 1 70 ? 6.452 2.432 -10.568 1.00 91.62 70 ALA A N 1
ATOM 533 C CA . ALA A 1 70 ? 6.009 2.771 -9.216 1.00 91.62 70 ALA A CA 1
ATOM 534 C C . ALA A 1 70 ? 4.864 3.796 -9.241 1.00 91.62 70 ALA A C 1
ATOM 536 O O . ALA A 1 70 ? 3.839 3.582 -8.595 1.00 91.62 70 ALA A O 1
ATOM 537 N N . PHE A 1 71 ? 4.983 4.858 -10.045 1.00 94.00 71 PHE A N 1
ATOM 538 C CA . PHE A 1 71 ? 3.909 5.843 -10.204 1.00 94.00 71 PHE A CA 1
ATOM 539 C C . PHE A 1 71 ? 2.639 5.238 -10.810 1.00 94.00 71 PHE A C 1
ATOM 541 O O . PHE A 1 71 ? 1.543 5.483 -10.301 1.00 94.00 71 PHE A O 1
ATOM 548 N N . ALA A 1 72 ? 2.773 4.414 -11.852 1.00 93.81 72 ALA A N 1
ATOM 549 C CA . ALA A 1 72 ? 1.639 3.720 -12.458 1.00 93.81 72 ALA A CA 1
ATOM 550 C C . ALA A 1 72 ? 0.935 2.804 -11.443 1.00 93.81 72 ALA A C 1
ATOM 552 O O 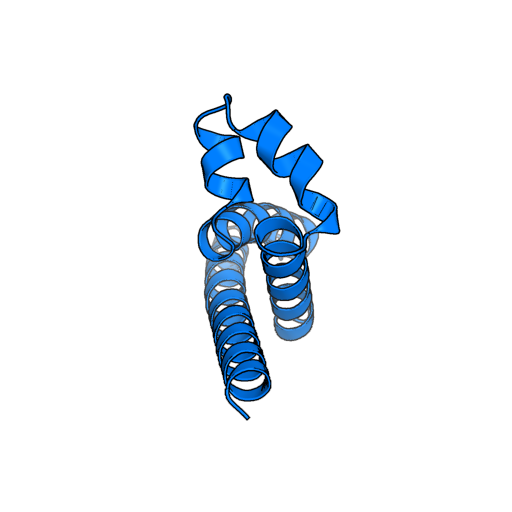. ALA A 1 72 ? -0.296 2.791 -11.359 1.00 93.81 72 ALA A O 1
ATOM 553 N N . ILE A 1 73 ? 1.714 2.089 -10.625 1.00 94.94 73 ILE A N 1
ATOM 554 C CA . ILE A 1 73 ? 1.190 1.195 -9.597 1.00 94.94 73 ILE A CA 1
ATOM 555 C C . ILE A 1 73 ? 0.388 1.975 -8.559 1.00 94.94 73 ILE A C 1
ATOM 557 O O . ILE A 1 73 ? -0.742 1.584 -8.259 1.00 94.94 73 ILE A O 1
ATOM 561 N N . VAL A 1 74 ? 0.946 3.077 -8.046 1.00 96.00 74 VAL A N 1
ATOM 562 C CA . VAL A 1 74 ? 0.284 3.961 -7.077 1.00 96.00 74 VAL A CA 1
ATOM 563 C C . VAL A 1 74 ? -1.025 4.507 -7.637 1.00 96.00 74 VAL A C 1
ATOM 565 O O . VAL A 1 74 ? -2.049 4.448 -6.953 1.00 96.00 74 VAL A O 1
ATOM 568 N N . ALA A 1 75 ? -1.008 5.025 -8.867 1.00 94.88 75 ALA A N 1
ATOM 569 C CA . ALA A 1 75 ? -2.183 5.616 -9.497 1.00 94.88 75 ALA A CA 1
ATOM 570 C C . ALA A 1 75 ? -3.324 4.595 -9.616 1.00 94.88 75 ALA A C 1
ATOM 572 O O . ALA A 1 75 ? -4.425 4.830 -9.116 1.00 94.88 75 ALA A O 1
ATOM 573 N N . MET A 1 76 ? -3.046 3.421 -10.190 1.00 95.75 76 MET A N 1
ATOM 574 C CA . MET A 1 76 ? -4.055 2.372 -10.352 1.00 95.75 76 MET A CA 1
ATOM 575 C C . MET A 1 76 ? -4.528 1.802 -9.012 1.00 95.75 76 MET A C 1
ATOM 577 O O . MET A 1 76 ? -5.727 1.617 -8.819 1.00 95.75 76 MET A O 1
ATOM 581 N N . ALA A 1 77 ? -3.622 1.580 -8.053 1.00 94.75 77 ALA A N 1
ATOM 582 C CA . ALA A 1 77 ? -3.998 1.089 -6.728 1.00 94.75 77 ALA A CA 1
ATOM 583 C C . ALA A 1 77 ? -4.912 2.080 -5.987 1.00 94.75 77 ALA A C 1
ATOM 585 O O . ALA A 1 77 ? -5.813 1.683 -5.249 1.00 94.75 77 ALA A O 1
ATOM 586 N N . SER A 1 78 ? -4.710 3.381 -6.202 1.00 93.12 78 SER A N 1
ATOM 587 C CA . SER A 1 78 ? -5.539 4.429 -5.603 1.00 93.12 78 SER A CA 1
ATOM 588 C C . SER A 1 78 ? -6.924 4.493 -6.248 1.00 93.12 78 SER A C 1
ATOM 590 O O . SER A 1 78 ? -7.913 4.633 -5.532 1.00 93.12 78 SER A O 1
ATOM 592 N N . ILE A 1 79 ? -7.011 4.314 -7.572 1.00 94.12 79 ILE A N 1
ATOM 593 C CA . ILE A 1 79 ? -8.291 4.196 -8.288 1.00 94.12 79 ILE A CA 1
ATOM 594 C C . ILE A 1 79 ? -9.071 2.976 -7.788 1.00 94.12 79 ILE A C 1
ATOM 596 O O . ILE A 1 79 ? -10.232 3.117 -7.411 1.00 94.12 79 ILE A O 1
ATOM 600 N N . PHE A 1 80 ? -8.438 1.800 -7.714 1.00 92.69 80 PHE A N 1
ATOM 601 C CA . PHE A 1 80 ? -9.093 0.592 -7.202 1.00 92.69 80 PHE A CA 1
ATOM 602 C C . PHE A 1 80 ? -9.540 0.749 -5.749 1.00 92.69 80 PHE A C 1
ATOM 604 O O . PHE A 1 80 ? -10.669 0.395 -5.419 1.00 92.69 80 PHE A O 1
ATOM 611 N N . GLY A 1 81 ? -8.693 1.331 -4.896 1.00 89.69 81 GLY A N 1
ATOM 612 C CA . GLY A 1 81 ? -9.050 1.629 -3.512 1.00 89.69 81 GLY A CA 1
ATOM 613 C C . GLY A 1 81 ? -10.261 2.558 -3.413 1.00 89.69 81 GLY A C 1
ATOM 614 O O . GLY A 1 81 ? -11.191 2.264 -2.670 1.00 89.69 81 GLY A O 1
ATOM 615 N N . TYR A 1 82 ? -10.299 3.640 -4.196 1.00 89.50 82 TYR A N 1
ATOM 616 C CA . TYR A 1 82 ? -11.443 4.555 -4.231 1.00 89.50 82 TYR A CA 1
ATOM 617 C C . TYR A 1 82 ? -12.726 3.874 -4.724 1.00 89.50 82 TYR A C 1
ATOM 619 O O . TYR A 1 82 ? -13.780 4.038 -4.112 1.00 89.50 82 TYR A O 1
ATOM 627 N N . MET A 1 83 ? -12.643 3.082 -5.798 1.00 90.62 83 MET A N 1
ATOM 628 C CA . MET A 1 83 ? -13.789 2.327 -6.311 1.00 90.62 83 MET A CA 1
ATOM 629 C C . MET A 1 83 ? -14.340 1.356 -5.267 1.00 90.62 83 MET A C 1
ATOM 631 O O . MET A 1 83 ? -15.554 1.288 -5.091 1.00 90.62 83 MET A O 1
ATOM 635 N N . LEU A 1 84 ? -13.461 0.647 -4.552 1.00 87.94 84 LEU A N 1
ATOM 636 C CA . LEU A 1 84 ? -13.853 -0.266 -3.483 1.00 87.94 84 LEU A CA 1
ATOM 637 C C . LEU A 1 84 ? -14.560 0.476 -2.346 1.00 87.94 84 LEU A C 1
ATOM 639 O O . LEU A 1 84 ? -15.623 0.047 -1.915 1.00 87.94 84 LEU A O 1
ATOM 643 N N . LEU A 1 85 ? -14.008 1.604 -1.892 1.00 86.12 85 LEU A N 1
ATOM 644 C CA . LEU A 1 85 ? -14.621 2.405 -0.829 1.00 86.12 85 LEU A CA 1
ATOM 645 C C . LEU A 1 85 ? -15.998 2.919 -1.225 1.00 86.12 85 LEU A C 1
ATOM 647 O O . LEU A 1 85 ? -16.938 2.802 -0.450 1.00 86.12 85 LEU A O 1
ATOM 651 N N . LYS A 1 86 ? -16.126 3.434 -2.449 1.00 88.94 86 LYS A N 1
ATOM 652 C CA . LYS A 1 86 ? -17.407 3.907 -2.971 1.00 88.94 86 LYS A CA 1
ATOM 653 C C . LYS A 1 86 ? -18.426 2.774 -3.087 1.00 88.94 86 LYS A C 1
ATOM 655 O O . LYS A 1 86 ? -19.603 2.985 -2.832 1.00 88.94 86 LYS A O 1
ATOM 660 N N . TYR A 1 87 ? -17.985 1.582 -3.480 1.00 88.00 87 TYR A N 1
ATOM 661 C CA . TYR A 1 87 ? -18.855 0.413 -3.552 1.00 88.00 87 TYR A CA 1
ATOM 662 C C . TYR A 1 87 ? -19.334 -0.035 -2.164 1.00 88.00 87 TYR A C 1
ATOM 664 O O . TYR A 1 87 ? -20.511 -0.332 -2.005 1.00 88.00 87 TYR A O 1
ATOM 672 N N . LEU A 1 88 ? -18.452 -0.038 -1.159 1.00 85.06 88 LEU A N 1
ATOM 673 C CA . LEU A 1 88 ? -18.820 -0.354 0.225 1.00 85.06 88 LEU A CA 1
ATOM 674 C C . LEU A 1 88 ? -19.807 0.669 0.803 1.00 85.06 88 LEU A C 1
ATOM 676 O O . LEU A 1 88 ? -20.810 0.274 1.382 1.00 85.06 88 LEU A O 1
ATOM 680 N N . ASP A 1 89 ? -19.574 1.961 0.570 1.00 88.06 89 ASP A N 1
ATOM 681 C CA . ASP A 1 89 ? -20.474 3.039 1.001 1.00 88.06 89 ASP A CA 1
ATOM 682 C C . ASP A 1 89 ? -21.873 2.908 0.370 1.00 88.06 89 ASP A C 1
ATOM 684 O O . ASP A 1 89 ? -22.889 3.085 1.035 1.00 88.06 89 ASP A O 1
ATOM 688 N N . LEU A 1 90 ? -21.957 2.508 -0.904 1.00 89.44 90 LEU A N 1
ATOM 689 C CA . LEU A 1 90 ? -23.242 2.214 -1.548 1.00 89.44 90 LEU A CA 1
ATOM 690 C C . LEU A 1 90 ? -23.972 1.020 -0.917 1.00 89.44 90 LEU A C 1
ATOM 692 O O . LEU A 1 90 ? -25.195 1.012 -0.924 1.00 89.44 90 LEU A O 1
ATOM 696 N N . LEU A 1 91 ? -23.256 0.019 -0.399 1.00 86.69 91 LEU A N 1
ATOM 697 C CA . LEU A 1 91 ? -23.871 -1.140 0.256 1.00 86.69 91 LEU A CA 1
ATOM 698 C C . LEU A 1 91 ? -24.360 -0.832 1.674 1.00 86.69 91 LEU A C 1
ATOM 700 O O . LEU A 1 91 ? -25.321 -1.446 2.116 1.00 86.69 91 LEU A O 1
ATOM 704 N N . GLU A 1 92 ? -23.704 0.081 2.390 1.00 83.38 92 GLU A N 1
ATOM 705 C CA . GLU A 1 92 ? -24.108 0.472 3.748 1.00 83.38 92 GLU A CA 1
ATOM 706 C C . GLU A 1 92 ? -25.299 1.449 3.757 1.00 83.38 92 GLU A C 1
ATOM 708 O O . GLU A 1 92 ? -25.998 1.546 4.764 1.00 83.38 92 GLU A O 1
ATOM 713 N N . ASN A 1 93 ? -25.549 2.151 2.644 1.00 71.19 93 ASN A N 1
ATOM 714 C CA . ASN A 1 93 ? -26.626 3.141 2.495 1.00 71.19 93 ASN A CA 1
ATOM 715 C C . ASN A 1 93 ? -27.863 2.636 1.709 1.00 71.19 93 ASN A C 1
ATOM 717 O O . ASN A 1 93 ? -28.722 3.447 1.351 1.00 71.19 93 ASN A O 1
ATOM 721 N N . VAL A 1 94 ? -27.955 1.331 1.421 1.00 53.75 94 VAL A N 1
ATOM 722 C CA . VAL A 1 94 ? -29.130 0.649 0.828 1.00 5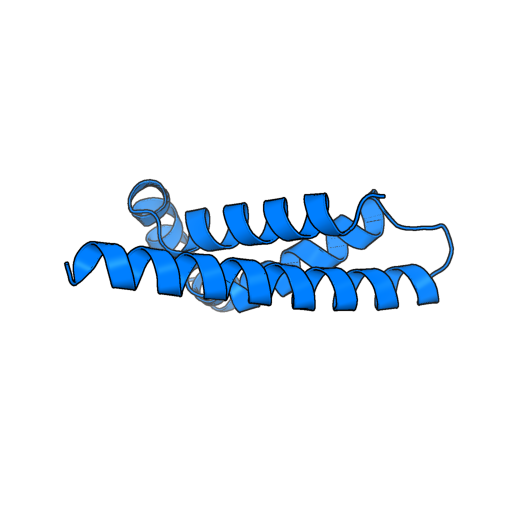3.75 94 VAL A CA 1
ATOM 723 C C . VAL A 1 94 ? -29.797 -0.218 1.886 1.00 53.75 94 VAL A C 1
ATOM 725 O O . VAL A 1 94 ? -31.043 -0.153 1.979 1.00 53.75 94 VAL A O 1
#

Foldseek 3Di:
DPLLVLLQVLLVVLCCQQPPPVNVVVLVVCCVPVQSNVSSNDSLSSLLVSLLVVLVVVHDPDPVRSVVSSVSSSVSSVVNNVVVVVVVVVVVVD

Secondary structure (DSSP, 8-state):
--HHHHHHHHHHHHHHHHH-GGGHHHHHHHTTSHHHHHHHH-HHHHHHHHHHHHHHHHS-S-HHHHHHHHHHHHHHHHHHHHHHHHHHHHHHT-

pLDDT: mean 89.58, std 6.04, range [53.75, 96.0]